Protein AF-A0A3B1AI42-F1 (afdb_monomer_lite)

pLDDT: mean 76.66, std 18.95, range [36.31, 97.69]

Secondary structure (DSSP, 8-state):
-----------S----STT----SSS-SSTT---SS---S----SSPPPHHHHHHHHS--TT--S-------SS-EEEEE-TTS-EEEEEETTT--EEEEEE-TTT--EEEEEEESSTT--EEEEEE-TTS-EEEEEETTEEEEEEE-TTS-EEEEEEPP---

InterPro domains:
  IPR013320 Concanavalin A-like lectin/glucanase domain superfamily [SSF49899] (10-63)

Organism: NCBI:txid652676

Foldseek 3Di:
DDDDDDDDPPLDDPPVPPPDDDDDQQGSPGPRGHPDDDDDDDDDSDDDDPVRVCCSVCPPPPPPDDDDDDPVPFCKDWDADPVGDTQKMARPVQRKMKGWDADPPPRHTAWIQIDSDPPRWTWGFDADPVGHTQWIATVNWIWGWDADPVRHTPDIDIDPDDD

Sequence (163 aa):
MSVLELYLETTGVDTTSANTSLMLGGAFSGYYLMRGSLDEVRLFDRALTAEEVQLVMNPPANNVGGSTGLTPTDGL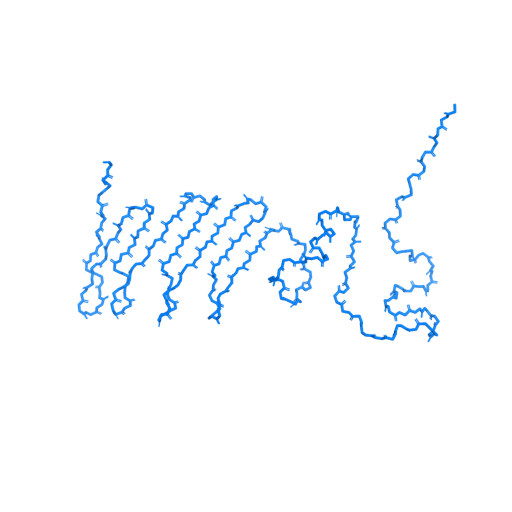AYQYDLNGNRTGFNDLVSGSSSGYGYETNSNRLSSVNATNIQLDANVSYQYNALGQRAAKDVSGSVTSFAYGLGGELLGEYEAGVVQ

Radius of gyration: 27.63 Å; chains: 1; bounding box: 77×38×78 Å

Structure (mmCIF, N/CA/C/O backbone):
data_AF-A0A3B1AI42-F1
#
_entry.id   AF-A0A3B1AI42-F1
#
loop_
_atom_site.group_PDB
_atom_site.id
_atom_site.type_symbol
_atom_site.label_atom_id
_atom_site.label_alt_id
_atom_site.label_comp_id
_atom_site.label_asym_id
_atom_site.label_entity_id
_atom_site.label_seq_id
_atom_site.pdbx_PDB_ins_code
_atom_site.Cartn_x
_atom_site.Cartn_y
_atom_site.Cartn_z
_atom_site.occupancy
_atom_site.B_iso_or_equiv
_atom_site.auth_seq_id
_atom_site.auth_comp_id
_atom_site.auth_asym_id
_atom_site.auth_atom_id
_atom_site.pdbx_PDB_model_num
ATOM 1 N N . MET A 1 1 ? 51.270 16.710 -34.048 1.00 40.09 1 MET A N 1
ATOM 2 C CA . MET A 1 1 ? 50.341 15.682 -34.557 1.00 40.09 1 MET A CA 1
ATOM 3 C C . MET A 1 1 ? 49.101 15.746 -33.692 1.00 40.09 1 MET A C 1
ATOM 5 O O . MET A 1 1 ? 49.198 15.442 -32.513 1.00 40.09 1 MET A O 1
ATOM 9 N N . SER A 1 2 ? 47.997 16.259 -34.228 1.00 39.62 2 SER A N 1
ATOM 10 C CA . SER A 1 2 ? 46.695 16.229 -33.557 1.00 39.62 2 SER A CA 1
ATOM 11 C C . SER A 1 2 ? 46.016 14.928 -33.975 1.00 39.62 2 SER A C 1
ATOM 13 O O . SER A 1 2 ? 45.954 14.627 -35.167 1.00 39.62 2 SER A O 1
ATOM 15 N N . VAL A 1 3 ? 45.613 14.125 -32.992 1.00 36.31 3 VAL A N 1
ATOM 16 C CA . VAL A 1 3 ? 44.803 12.927 -33.210 1.00 36.31 3 VAL A CA 1
ATOM 17 C C . VAL A 1 3 ? 43.361 13.399 -33.354 1.00 36.31 3 VAL A C 1
ATOM 19 O O . VAL A 1 3 ? 42.841 14.079 -32.473 1.00 36.31 3 VAL A O 1
ATOM 22 N N . LEU A 1 4 ? 42.757 13.091 -34.498 1.00 38.09 4 LEU A N 1
ATOM 23 C CA . LEU A 1 4 ? 41.339 13.294 -34.751 1.00 38.09 4 LEU A CA 1
ATOM 24 C C . LEU A 1 4 ? 40.620 12.034 -34.252 1.00 38.09 4 LEU A C 1
ATOM 26 O O . LEU A 1 4 ? 40.658 11.003 -34.922 1.00 38.09 4 LEU A O 1
ATOM 30 N N . GLU A 1 5 ? 40.022 12.080 -33.065 1.00 44.25 5 GLU A N 1
ATOM 31 C CA . GLU A 1 5 ? 39.082 11.037 -32.647 1.00 44.25 5 GLU A CA 1
ATOM 32 C C . GLU A 1 5 ? 37.740 11.303 -33.333 1.00 44.25 5 GLU A C 1
ATOM 34 O O . GLU A 1 5 ? 37.020 12.246 -33.008 1.00 44.25 5 GLU A O 1
ATOM 39 N N . LEU A 1 6 ? 37.437 10.493 -34.346 1.00 38.50 6 LEU A N 1
ATOM 40 C CA . LEU A 1 6 ? 36.146 10.484 -35.018 1.00 38.50 6 LEU A CA 1
ATOM 41 C C . LEU A 1 6 ? 35.150 9.717 -34.137 1.00 38.50 6 LEU A C 1
ATOM 43 O O . LEU A 1 6 ? 35.105 8.489 -34.172 1.00 38.50 6 LEU A O 1
ATOM 47 N N . TYR A 1 7 ? 34.358 10.438 -33.347 1.00 41.97 7 TYR A N 1
ATOM 48 C CA . TYR A 1 7 ? 33.163 9.877 -32.715 1.00 41.97 7 TYR A CA 1
ATOM 49 C C . TYR A 1 7 ? 32.089 9.688 -33.797 1.00 41.97 7 TYR A C 1
ATOM 51 O O . TYR A 1 7 ? 31.562 10.665 -34.327 1.00 41.97 7 TYR A O 1
ATOM 59 N N . LEU A 1 8 ? 31.779 8.442 -34.167 1.00 38.88 8 LEU A N 1
ATOM 60 C CA . LEU A 1 8 ? 30.590 8.148 -34.971 1.00 38.88 8 LEU A CA 1
ATOM 61 C C . LEU A 1 8 ? 29.379 7.997 -34.040 1.00 38.88 8 LEU A C 1
ATOM 63 O O . LEU A 1 8 ? 29.202 6.960 -33.406 1.00 38.88 8 LEU A O 1
ATOM 67 N N . GLU A 1 9 ? 28.532 9.025 -33.981 1.00 46.88 9 GLU A N 1
ATOM 68 C CA . GLU A 1 9 ? 27.213 8.985 -33.332 1.00 46.88 9 GLU A CA 1
ATOM 69 C C . GLU A 1 9 ? 26.153 8.352 -34.251 1.00 46.88 9 GLU A C 1
ATOM 71 O O . GLU A 1 9 ? 25.178 8.992 -34.638 1.00 46.88 9 GLU A O 1
ATOM 76 N N . THR A 1 10 ? 26.312 7.086 -34.640 1.00 45.19 10 THR A N 1
ATOM 77 C CA . THR A 1 10 ? 25.205 6.366 -35.296 1.00 45.19 10 THR A CA 1
ATOM 78 C C . THR A 1 10 ? 24.514 5.455 -34.296 1.00 45.19 10 THR A C 1
ATOM 80 O O . THR A 1 10 ? 24.687 4.238 -34.308 1.00 45.19 10 THR A O 1
ATOM 83 N N . THR A 1 11 ? 23.716 6.046 -33.408 1.00 48.62 11 THR A N 1
ATOM 84 C CA . THR A 1 11 ? 22.705 5.317 -32.636 1.00 48.62 11 THR A CA 1
ATOM 85 C C . THR A 1 11 ? 21.464 5.149 -33.510 1.00 48.62 11 THR A C 1
ATOM 87 O O . THR A 1 11 ? 20.530 5.943 -33.448 1.00 48.62 11 THR A O 1
ATOM 90 N N . GLY A 1 12 ? 21.460 4.157 -34.398 1.00 54.47 12 GLY A N 1
ATOM 91 C CA . GLY A 1 12 ? 20.291 3.890 -35.231 1.00 54.47 12 GLY A CA 1
ATOM 92 C C . GLY A 1 12 ? 20.463 2.672 -36.125 1.00 54.47 12 GLY A C 1
ATOM 93 O O . GLY A 1 12 ? 21.534 2.447 -36.682 1.00 54.47 12 GLY A O 1
ATOM 94 N N . VAL A 1 13 ? 19.392 1.889 -36.269 1.00 59.44 13 VAL A N 1
ATOM 95 C CA . VAL A 1 13 ? 19.263 0.910 -37.355 1.00 59.44 13 VAL A CA 1
ATOM 96 C C . VAL A 1 13 ? 19.411 1.676 -38.669 1.00 59.44 13 VAL A C 1
ATOM 98 O O . VAL A 1 13 ? 18.634 2.597 -38.928 1.00 59.44 13 VAL A O 1
ATOM 101 N N . ASP A 1 14 ? 20.409 1.324 -39.479 1.00 53.59 14 ASP A N 1
ATOM 102 C CA . ASP A 1 14 ? 20.597 1.916 -40.801 1.00 53.59 14 ASP A CA 1
ATOM 103 C C . ASP A 1 14 ? 19.414 1.532 -41.705 1.00 53.59 14 ASP A C 1
ATOM 105 O O . ASP A 1 14 ? 19.329 0.429 -42.241 1.00 53.59 14 ASP A O 1
ATOM 109 N N . THR A 1 15 ? 18.453 2.447 -41.816 1.00 54.31 15 THR A N 1
ATOM 110 C CA . THR A 1 15 ? 17.276 2.331 -42.690 1.00 54.31 15 THR A CA 1
ATOM 111 C C . THR A 1 15 ? 17.506 3.007 -44.044 1.00 54.31 15 THR A C 1
ATOM 113 O O . THR A 1 15 ? 16.581 3.098 -44.850 1.00 54.31 15 THR A O 1
ATOM 116 N N . THR A 1 16 ? 18.723 3.496 -44.320 1.00 52.59 16 THR A N 1
ATOM 117 C CA . THR A 1 16 ? 19.009 4.308 -45.515 1.00 52.59 16 THR A CA 1
ATOM 118 C C . THR A 1 16 ? 19.089 3.487 -46.802 1.00 52.59 16 THR A C 1
ATOM 120 O O . THR A 1 16 ? 18.971 4.039 -47.898 1.00 52.59 16 THR A O 1
ATOM 123 N N . SER A 1 17 ? 19.192 2.160 -46.698 1.00 60.22 17 SER A N 1
ATOM 124 C CA . SER A 1 17 ? 18.925 1.270 -47.825 1.00 60.22 17 SER A CA 1
ATOM 125 C C . SER A 1 17 ? 17.417 1.152 -48.029 1.00 60.22 17 SER A C 1
ATOM 127 O O . SER A 1 17 ? 16.721 0.440 -47.302 1.00 60.22 17 SER A O 1
ATOM 129 N N . ALA A 1 18 ? 16.900 1.840 -49.052 1.00 57.34 18 ALA A N 1
ATOM 130 C CA . ALA A 1 18 ? 15.548 1.595 -49.532 1.00 57.34 18 ALA A CA 1
ATOM 131 C C . ALA A 1 18 ? 15.391 0.079 -49.740 1.00 57.34 18 ALA A C 1
ATOM 133 O O . ALA A 1 18 ? 16.167 -0.519 -50.486 1.00 57.34 18 ALA A O 1
ATOM 134 N N . ASN A 1 19 ? 14.398 -0.518 -49.072 1.00 56.56 19 ASN A N 1
ATOM 135 C CA . ASN A 1 19 ? 14.042 -1.946 -49.068 1.00 56.56 19 ASN A CA 1
ATOM 136 C C . ASN A 1 19 ? 14.599 -2.841 -47.943 1.00 56.56 19 ASN A C 1
ATOM 138 O O . ASN A 1 19 ? 14.346 -4.041 -47.996 1.00 56.56 19 ASN A O 1
ATOM 142 N N . THR A 1 20 ? 15.254 -2.335 -46.894 1.00 61.97 20 THR A N 1
ATOM 143 C CA . THR A 1 20 ? 15.566 -3.173 -45.714 1.00 61.97 20 THR A CA 1
ATOM 144 C C . THR A 1 20 ? 14.729 -2.773 -44.501 1.00 61.97 20 THR A C 1
ATOM 146 O O . THR A 1 20 ? 15.030 -1.803 -43.811 1.00 61.97 20 THR A O 1
ATOM 149 N N . SER A 1 21 ? 13.659 -3.524 -44.222 1.00 68.44 21 SER A N 1
ATOM 150 C CA . SER A 1 21 ? 12.957 -3.445 -42.933 1.00 68.44 21 SER A CA 1
ATOM 151 C C . SER A 1 21 ? 13.845 -3.989 -41.808 1.00 68.44 21 SER A C 1
ATOM 153 O O . SER A 1 21 ? 14.609 -4.929 -42.031 1.00 68.44 21 SER A O 1
ATOM 155 N N . LEU A 1 22 ? 13.712 -3.454 -40.588 1.00 73.62 22 LEU A N 1
ATOM 156 C CA . LEU A 1 22 ? 14.272 -4.093 -39.393 1.00 73.62 22 LEU A CA 1
ATOM 157 C C . LEU A 1 22 ? 13.637 -5.480 -39.240 1.00 73.62 22 LEU A C 1
ATOM 159 O O . LEU A 1 22 ? 12.425 -5.594 -39.062 1.00 73.62 22 LEU A O 1
ATOM 163 N N . MET A 1 23 ? 14.454 -6.527 -39.322 1.00 74.12 23 MET A N 1
ATOM 164 C CA . MET A 1 23 ? 14.012 -7.909 -39.164 1.00 74.12 23 MET A CA 1
ATOM 165 C C . MET A 1 23 ? 14.527 -8.480 -37.848 1.00 74.12 23 MET A C 1
ATOM 167 O O . MET A 1 23 ? 15.717 -8.409 -37.551 1.00 74.12 23 MET A O 1
ATOM 171 N N . LEU A 1 24 ? 13.618 -9.071 -37.073 1.00 77.81 24 LEU A N 1
ATOM 172 C CA . LEU A 1 24 ? 13.921 -9.784 -35.837 1.00 77.81 24 LEU A CA 1
ATOM 173 C C . LEU A 1 24 ? 13.631 -11.268 -36.066 1.00 77.81 24 LEU A C 1
ATOM 175 O O . LEU A 1 24 ? 12.533 -11.629 -36.483 1.00 77.81 24 LEU A O 1
ATOM 179 N N . GLY A 1 25 ? 14.622 -12.129 -35.835 1.00 75.94 25 GLY A N 1
ATOM 180 C CA . GLY A 1 25 ? 14.464 -13.575 -36.025 1.00 75.94 25 GLY A CA 1
ATOM 181 C C . GLY A 1 25 ? 14.459 -14.039 -37.490 1.00 75.94 25 GLY A C 1
ATOM 182 O O . GLY A 1 25 ? 14.032 -15.158 -37.775 1.00 75.94 25 GLY A O 1
ATOM 183 N N . GLY A 1 26 ? 14.948 -13.217 -38.424 1.00 75.38 26 GLY A N 1
ATOM 184 C CA . GLY A 1 26 ? 15.056 -13.562 -39.843 1.00 75.38 26 GLY A CA 1
ATOM 185 C C . GLY A 1 26 ? 15.949 -12.603 -40.636 1.00 75.38 26 GLY A C 1
ATOM 186 O O . GLY A 1 26 ? 16.391 -11.585 -40.109 1.00 75.38 26 GLY A O 1
ATOM 187 N N . ALA A 1 27 ? 16.190 -12.923 -41.909 1.00 69.88 27 ALA A N 1
ATOM 188 C CA . ALA A 1 27 ? 16.887 -12.063 -42.869 1.00 69.88 27 ALA A CA 1
ATOM 189 C C . ALA A 1 27 ? 16.025 -11.808 -44.118 1.00 69.88 27 ALA A C 1
ATOM 191 O O . ALA A 1 27 ? 15.132 -12.593 -44.435 1.00 69.88 27 ALA A O 1
ATOM 192 N N . PHE A 1 28 ? 16.330 -10.728 -44.851 1.00 62.00 28 PHE A N 1
ATOM 193 C CA . PHE A 1 28 ? 15.550 -10.235 -46.001 1.00 62.00 28 PHE A CA 1
ATOM 194 C C . PHE A 1 28 ? 15.360 -11.273 -47.119 1.00 62.00 28 PHE A C 1
ATOM 196 O O . PHE A 1 28 ? 14.337 -11.293 -47.798 1.00 62.00 28 PHE A O 1
ATOM 203 N N . SER A 1 29 ? 16.329 -12.175 -47.277 1.00 66.94 29 SER A N 1
ATOM 204 C CA . SER A 1 29 ? 16.228 -13.353 -48.135 1.00 66.94 29 SER A CA 1
ATOM 205 C C . SER A 1 29 ? 15.915 -14.557 -47.246 1.00 66.94 29 SER A C 1
ATOM 207 O O . SER A 1 29 ? 16.712 -14.877 -46.364 1.00 66.94 29 SER A O 1
ATOM 209 N N . GLY A 1 30 ? 14.751 -15.188 -47.446 1.00 59.75 30 GLY A N 1
ATOM 210 C CA . GLY A 1 30 ? 14.081 -16.144 -46.540 1.00 59.75 30 GLY A CA 1
ATOM 211 C C . GLY A 1 30 ? 14.802 -17.461 -46.204 1.00 59.75 30 GLY A C 1
ATOM 212 O O . GLY A 1 30 ? 14.153 -18.432 -45.830 1.00 59.75 30 GLY A O 1
ATOM 213 N N . TYR A 1 31 ? 16.127 -17.510 -46.324 1.00 66.56 31 TYR A N 1
ATOM 214 C CA . TYR A 1 31 ? 16.979 -18.670 -46.064 1.00 66.56 31 TYR A CA 1
ATOM 215 C C . TYR A 1 31 ? 17.616 -18.684 -44.663 1.00 66.56 31 TYR A C 1
ATOM 217 O O . TYR A 1 31 ? 18.226 -19.683 -44.294 1.00 66.56 31 TYR A O 1
ATOM 225 N N . TYR A 1 32 ? 17.457 -17.623 -43.862 1.00 69.00 32 TYR A N 1
ATOM 226 C CA . TYR A 1 32 ? 18.055 -17.510 -42.521 1.00 69.00 32 TYR A CA 1
ATOM 227 C C . TYR A 1 32 ? 17.021 -17.144 -41.454 1.00 69.00 32 TYR A C 1
ATOM 229 O O . TYR A 1 32 ? 17.113 -16.104 -40.807 1.00 69.00 32 TYR A O 1
ATOM 237 N N . LEU A 1 33 ? 16.001 -17.983 -41.289 1.00 72.12 33 LEU A N 1
ATOM 238 C CA . LEU A 1 33 ? 15.039 -17.837 -40.196 1.00 72.12 33 LEU A CA 1
ATOM 239 C C . LEU A 1 33 ? 15.620 -18.428 -38.907 1.00 72.12 33 LEU A C 1
ATOM 241 O O . LEU A 1 33 ? 16.214 -19.511 -38.923 1.00 72.12 33 LEU A O 1
ATOM 245 N N . MET A 1 34 ? 15.419 -17.742 -37.781 1.00 79.81 34 MET A N 1
ATOM 246 C CA . MET A 1 34 ? 15.679 -18.336 -36.473 1.00 79.81 34 MET A CA 1
ATOM 247 C C . MET A 1 34 ? 14.779 -19.558 -36.283 1.00 79.81 34 MET A C 1
ATOM 249 O O . MET A 1 34 ? 13.577 -19.517 -36.544 1.00 79.81 34 MET A O 1
ATOM 253 N N . ARG A 1 35 ? 15.354 -20.656 -35.786 1.00 81.75 35 ARG A N 1
ATOM 254 C CA . ARG A 1 35 ? 14.571 -21.809 -35.333 1.00 81.75 35 ARG A CA 1
ATOM 255 C C . ARG A 1 35 ? 14.199 -21.585 -33.868 1.00 81.75 35 ARG A C 1
ATOM 257 O O . ARG A 1 35 ? 15.002 -21.874 -32.990 1.00 81.75 35 ARG A O 1
ATOM 264 N N . GLY A 1 36 ? 13.008 -21.045 -33.624 1.00 81.00 36 GLY A N 1
ATOM 265 C CA . GLY A 1 36 ? 12.486 -20.776 -32.281 1.00 81.00 36 GLY A CA 1
ATOM 266 C C . GLY A 1 36 ? 11.560 -19.560 -32.245 1.00 81.00 36 GLY A C 1
ATOM 267 O O . GLY A 1 36 ? 11.411 -18.864 -33.247 1.00 81.00 36 GLY A O 1
ATOM 268 N N . SER A 1 37 ? 10.935 -19.315 -31.093 1.00 82.44 37 SER A N 1
ATOM 269 C CA . SER A 1 37 ? 10.175 -18.092 -30.821 1.00 82.44 37 SER A CA 1
ATOM 270 C C . SER A 1 37 ? 11.077 -17.042 -30.180 1.00 82.44 37 SER A C 1
ATOM 272 O O . SER A 1 37 ? 11.897 -17.363 -29.322 1.00 82.44 37 SER A O 1
ATOM 274 N N . LEU A 1 38 ? 10.909 -15.788 -30.591 1.00 79.25 38 LEU A N 1
ATOM 275 C CA . LEU A 1 38 ? 11.419 -14.646 -29.844 1.00 79.25 38 LEU A CA 1
ATOM 276 C C . LEU A 1 38 ? 10.392 -14.262 -28.784 1.00 79.25 38 LEU A C 1
ATOM 278 O O . LEU A 1 38 ? 9.199 -14.215 -29.079 1.00 79.25 38 LEU A O 1
ATOM 282 N N . ASP A 1 39 ? 10.874 -13.965 -27.586 1.00 79.44 39 ASP A N 1
ATOM 283 C CA . ASP A 1 39 ? 10.092 -13.370 -26.509 1.00 79.44 39 ASP A CA 1
ATOM 284 C C . ASP A 1 39 ? 10.920 -12.255 -25.848 1.00 79.44 39 ASP A C 1
ATOM 286 O O . ASP A 1 39 ? 12.142 -12.214 -26.003 1.00 79.44 39 ASP A O 1
ATOM 290 N N . GLU A 1 40 ? 10.244 -11.326 -25.173 1.00 78.31 40 GLU A N 1
ATOM 291 C CA . GLU A 1 40 ? 10.825 -10.233 -24.377 1.00 78.31 40 GLU A CA 1
ATOM 292 C C . GLU A 1 40 ? 11.802 -9.284 -25.114 1.00 78.31 40 GLU A C 1
ATOM 294 O O . GLU A 1 40 ? 12.690 -8.680 -24.503 1.00 78.31 40 GLU A O 1
ATOM 299 N N . VAL A 1 41 ? 11.632 -9.083 -26.427 1.00 78.75 41 VAL A N 1
ATOM 300 C CA . VAL A 1 41 ? 12.503 -8.188 -27.217 1.00 78.75 41 VAL A CA 1
ATOM 301 C C . VAL A 1 41 ? 12.315 -6.715 -26.825 1.00 78.75 41 VAL A C 1
ATOM 303 O O . VAL A 1 41 ? 11.199 -6.195 -26.842 1.00 78.75 41 VAL A O 1
ATOM 306 N N . ARG A 1 42 ? 13.426 -6.015 -26.543 1.00 78.88 42 ARG A N 1
ATOM 307 C CA . ARG A 1 42 ? 13.461 -4.570 -26.242 1.00 78.88 42 ARG A CA 1
ATOM 308 C C . ARG A 1 42 ? 14.418 -3.829 -27.175 1.00 78.88 42 ARG A C 1
ATOM 310 O O . ARG A 1 42 ? 15.486 -4.341 -27.501 1.00 78.88 42 ARG A O 1
ATOM 317 N N . LEU A 1 43 ? 14.038 -2.614 -27.567 1.00 79.25 43 LEU A N 1
ATOM 318 C CA . LEU A 1 43 ? 14.853 -1.689 -28.355 1.00 79.25 43 LEU A CA 1
ATOM 319 C C . LEU A 1 43 ? 14.983 -0.369 -27.589 1.00 79.25 43 LEU A C 1
ATOM 321 O O . LEU A 1 43 ? 13.995 0.112 -27.036 1.00 79.25 43 LEU A O 1
ATOM 325 N N . PHE A 1 44 ? 16.187 0.200 -27.565 1.00 78.50 44 PHE A N 1
ATOM 326 C CA . PHE A 1 44 ? 16.496 1.435 -26.846 1.00 78.50 44 PHE A CA 1
ATOM 327 C C . PHE A 1 44 ? 16.962 2.503 -27.836 1.00 78.50 44 PHE A C 1
ATOM 329 O O . PHE A 1 44 ? 17.733 2.216 -28.751 1.00 78.50 44 PHE A O 1
ATOM 336 N N . ASP A 1 45 ? 16.488 3.730 -27.650 1.00 80.81 45 ASP A N 1
ATOM 337 C CA . ASP A 1 45 ? 16.844 4.920 -28.433 1.00 80.81 45 ASP A CA 1
ATOM 338 C C . ASP A 1 45 ? 18.138 5.594 -27.945 1.00 80.81 45 ASP A C 1
ATOM 340 O O . ASP A 1 45 ? 18.591 6.581 -28.519 1.00 80.81 45 ASP A O 1
ATOM 344 N N . ARG A 1 46 ? 18.755 5.038 -26.898 1.00 83.69 46 ARG A N 1
ATOM 345 C CA . ARG A 1 46 ? 19.999 5.508 -26.291 1.00 83.69 46 ARG A CA 1
ATOM 346 C C . ARG A 1 46 ? 20.875 4.350 -25.830 1.00 83.69 46 ARG A C 1
ATOM 348 O O . ARG A 1 46 ? 20.406 3.226 -25.648 1.00 83.69 46 ARG A O 1
ATOM 355 N N . ALA A 1 47 ? 22.141 4.655 -25.564 1.00 83.19 47 ALA A N 1
ATOM 356 C CA . ALA A 1 47 ? 23.007 3.751 -24.822 1.00 83.19 47 ALA A CA 1
ATOM 357 C C . ALA A 1 47 ? 22.486 3.568 -23.384 1.00 83.19 47 ALA A C 1
ATOM 359 O O . ALA A 1 47 ? 22.020 4.521 -22.748 1.00 83.19 47 ALA A O 1
ATOM 360 N N . LEU A 1 48 ? 22.567 2.336 -22.885 1.00 80.12 48 LEU A N 1
ATOM 361 C CA . LEU A 1 48 ? 22.261 1.998 -21.496 1.00 80.12 48 LEU A CA 1
ATOM 362 C C . LEU A 1 48 ? 23.515 2.118 -20.627 1.00 80.12 48 LEU A C 1
ATOM 364 O O . LEU A 1 48 ? 24.618 1.817 -21.091 1.00 80.12 48 LEU A O 1
ATOM 368 N N . THR A 1 49 ? 23.350 2.509 -19.363 1.00 86.81 49 THR A N 1
ATOM 369 C CA . THR A 1 49 ? 24.428 2.404 -18.368 1.00 86.81 49 THR A CA 1
ATOM 370 C C . THR A 1 49 ? 24.622 0.954 -17.920 1.00 86.81 49 THR A C 1
ATOM 372 O O . THR A 1 49 ? 23.781 0.086 -18.168 1.00 86.81 49 THR A O 1
ATOM 375 N N . ALA A 1 50 ? 25.734 0.670 -17.235 1.00 79.38 50 ALA A N 1
ATOM 376 C CA . ALA A 1 50 ? 26.002 -0.666 -16.706 1.00 79.38 50 ALA A CA 1
ATOM 377 C C . ALA A 1 50 ? 24.905 -1.121 -15.726 1.00 79.38 50 ALA A C 1
ATOM 379 O O . ALA A 1 50 ? 24.473 -2.272 -15.770 1.00 79.38 50 ALA A O 1
ATOM 380 N N . GLU A 1 51 ? 24.414 -0.210 -14.889 1.00 80.19 51 GLU A N 1
ATOM 381 C CA . GLU A 1 51 ? 23.343 -0.453 -13.922 1.00 80.19 51 GLU A CA 1
ATOM 382 C C . GLU A 1 51 ? 22.017 -0.771 -14.623 1.00 80.19 51 GLU A C 1
ATOM 384 O O . GLU A 1 51 ? 21.324 -1.717 -14.252 1.00 80.19 51 GLU A O 1
ATOM 389 N N . GLU A 1 52 ? 21.678 -0.032 -15.679 1.00 79.12 52 GLU A N 1
ATOM 390 C CA . GLU A 1 52 ? 20.453 -0.258 -16.450 1.00 79.12 52 GLU A CA 1
ATOM 391 C C . GLU A 1 52 ? 20.480 -1.593 -17.195 1.00 79.12 52 GLU A C 1
ATOM 393 O O . GLU A 1 52 ? 19.470 -2.294 -17.243 1.00 79.12 52 GLU A O 1
ATOM 398 N N . VAL A 1 53 ? 21.642 -1.995 -17.721 1.00 82.50 53 VAL A N 1
ATOM 399 C CA . VAL A 1 53 ? 21.820 -3.328 -18.314 1.00 82.50 53 VAL A CA 1
ATOM 400 C C . VAL A 1 53 ? 21.583 -4.422 -17.272 1.00 82.50 53 VAL A C 1
ATOM 402 O O . VAL A 1 53 ? 20.886 -5.394 -17.566 1.00 82.50 53 VAL A O 1
ATOM 405 N N . GLN A 1 54 ? 22.111 -4.265 -16.052 1.00 79.31 54 GLN A N 1
ATOM 406 C CA . GLN A 1 54 ? 21.874 -5.227 -14.970 1.00 79.31 54 GLN A CA 1
ATOM 407 C C . GLN A 1 54 ? 20.384 -5.329 -14.619 1.00 79.31 54 GLN A C 1
ATOM 409 O O . GLN A 1 54 ? 19.880 -6.437 -14.456 1.00 79.31 54 GLN A O 1
ATOM 414 N N . LEU A 1 55 ? 19.656 -4.209 -14.582 1.00 76.06 55 LEU A N 1
ATOM 415 C CA . LEU A 1 55 ? 18.210 -4.204 -14.329 1.00 76.06 55 LEU A CA 1
ATOM 416 C C . LEU A 1 55 ? 17.396 -4.875 -15.445 1.00 76.06 55 LEU A C 1
ATOM 418 O O . LEU A 1 55 ? 16.372 -5.495 -15.164 1.00 76.06 55 LEU A O 1
ATOM 422 N N . VAL A 1 56 ? 17.823 -4.757 -16.705 1.00 78.06 56 VAL A N 1
ATOM 423 C CA . VAL A 1 56 ? 17.143 -5.407 -17.838 1.00 78.06 56 VAL A CA 1
ATOM 424 C C . VAL A 1 56 ? 17.407 -6.915 -17.862 1.00 78.06 56 VAL A C 1
ATOM 426 O O . VAL A 1 56 ? 16.487 -7.675 -18.151 1.00 78.06 56 VAL A O 1
ATOM 429 N N . MET A 1 57 ? 18.638 -7.350 -17.571 1.00 79.06 57 MET A N 1
ATOM 430 C CA . MET A 1 57 ? 19.036 -8.768 -17.608 1.00 79.06 57 MET A CA 1
ATOM 431 C C . MET A 1 57 ? 18.583 -9.547 -16.372 1.00 79.06 57 MET A C 1
ATOM 433 O O . MET A 1 57 ? 18.203 -10.712 -16.467 1.00 79.06 57 MET A O 1
ATOM 437 N N . ASN A 1 58 ? 18.595 -8.890 -15.215 1.00 75.25 58 ASN A N 1
ATOM 438 C CA . ASN A 1 58 ? 18.188 -9.447 -13.936 1.00 75.25 58 ASN A CA 1
ATOM 439 C C . ASN A 1 58 ? 17.107 -8.545 -13.338 1.00 75.25 58 ASN A C 1
ATOM 441 O O . ASN A 1 58 ? 17.351 -7.866 -12.333 1.00 75.25 58 ASN A O 1
ATOM 445 N N . PRO A 1 59 ? 15.909 -8.505 -13.949 1.00 62.75 59 PRO A N 1
ATOM 446 C CA . PRO A 1 59 ? 14.823 -7.733 -13.386 1.00 62.75 59 PRO A CA 1
ATOM 447 C C . PRO A 1 59 ? 14.532 -8.250 -11.971 1.00 62.75 59 PRO A C 1
ATOM 449 O O . PRO A 1 59 ? 14.594 -9.462 -11.732 1.00 62.75 59 PRO A O 1
ATOM 452 N N . PRO A 1 60 ? 14.202 -7.367 -11.014 1.00 51.28 60 PRO A N 1
ATOM 453 C CA . PRO A 1 60 ? 13.726 -7.817 -9.713 1.00 51.28 60 PRO A CA 1
ATOM 454 C C . PRO A 1 60 ? 12.550 -8.783 -9.925 1.00 51.28 60 PRO A C 1
ATOM 456 O O . PRO A 1 60 ? 11.724 -8.558 -10.814 1.00 51.28 60 PRO A O 1
ATOM 459 N N . ALA A 1 61 ? 12.485 -9.848 -9.119 1.00 51.78 61 ALA A N 1
ATOM 460 C CA . ALA A 1 61 ? 11.621 -11.032 -9.280 1.00 51.78 61 ALA A CA 1
ATOM 461 C C . ALA A 1 61 ? 10.096 -10.765 -9.327 1.00 51.78 61 ALA A C 1
ATOM 463 O O . ALA A 1 61 ? 9.293 -11.693 -9.364 1.00 51.78 61 ALA A O 1
ATOM 464 N N . ASN A 1 62 ? 9.693 -9.498 -9.338 1.00 48.22 62 ASN A N 1
ATOM 465 C CA . ASN A 1 62 ? 8.335 -9.017 -9.154 1.00 48.22 62 ASN A CA 1
ATOM 466 C C . ASN A 1 62 ? 7.762 -8.424 -10.456 1.00 48.22 62 ASN A C 1
ATOM 468 O O . ASN A 1 62 ? 6.608 -8.002 -10.480 1.00 48.22 62 ASN A O 1
ATOM 472 N N . ASN A 1 63 ? 8.547 -8.385 -11.540 1.00 50.31 63 ASN A N 1
ATOM 473 C CA . ASN A 1 63 ? 8.076 -7.982 -12.863 1.00 50.31 63 ASN A CA 1
ATOM 474 C C . ASN A 1 63 ? 7.386 -9.171 -13.547 1.00 50.31 63 ASN A C 1
ATOM 476 O O . ASN A 1 63 ? 7.972 -9.851 -14.386 1.00 50.31 63 ASN A O 1
ATOM 480 N N . VAL A 1 64 ? 6.140 -9.452 -13.159 1.00 42.81 64 VAL A N 1
ATOM 481 C CA . VAL A 1 64 ? 5.295 -10.420 -13.869 1.00 42.81 64 VAL A CA 1
ATOM 482 C C . VAL A 1 64 ? 4.933 -9.843 -15.239 1.00 42.81 64 VAL A C 1
ATOM 484 O O . VAL A 1 64 ? 4.296 -8.799 -15.330 1.00 42.81 64 VAL A O 1
ATOM 487 N N . GLY A 1 65 ? 5.393 -10.549 -16.273 1.00 41.34 65 GLY A N 1
ATOM 488 C CA . GLY A 1 65 ? 5.072 -10.465 -17.699 1.00 41.34 65 GLY A CA 1
ATOM 489 C C . GLY A 1 65 ? 4.106 -9.378 -18.178 1.00 41.34 65 GLY A C 1
ATOM 490 O O . GLY A 1 65 ? 2.910 -9.417 -17.905 1.00 41.34 65 GLY A O 1
ATOM 491 N N . GLY A 1 66 ? 4.624 -8.511 -19.052 1.00 41.19 66 GLY A N 1
ATOM 492 C CA . GLY A 1 66 ? 3.815 -7.847 -20.072 1.00 41.19 66 GLY A CA 1
ATOM 493 C C . GLY A 1 66 ? 3.141 -6.540 -19.659 1.00 41.19 66 GLY A C 1
ATOM 494 O O . GLY A 1 66 ? 1.924 -6.424 -19.746 1.00 41.19 66 GLY A O 1
ATOM 495 N N . SER A 1 67 ? 3.919 -5.503 -19.342 1.00 43.66 67 SER A N 1
ATOM 496 C CA . SER A 1 67 ? 3.472 -4.126 -19.590 1.00 43.66 67 SER A CA 1
ATOM 497 C C . SER A 1 67 ? 4.317 -3.519 -20.706 1.00 43.66 67 SER A C 1
ATOM 499 O O . SER A 1 67 ? 5.454 -3.090 -20.505 1.00 43.66 67 SER A O 1
ATOM 501 N N . THR A 1 68 ? 3.758 -3.526 -21.912 1.00 43.53 68 THR A N 1
ATOM 502 C CA . THR A 1 68 ? 4.258 -2.782 -23.065 1.00 43.53 68 THR A CA 1
ATOM 503 C C . THR A 1 68 ? 4.267 -1.291 -22.740 1.00 43.53 68 THR A C 1
ATOM 505 O O . THR A 1 68 ? 3.206 -0.699 -22.563 1.00 43.53 68 THR A O 1
ATOM 508 N N . GLY A 1 69 ? 5.455 -0.691 -22.691 1.00 44.75 69 GLY A N 1
ATOM 509 C CA . GLY A 1 69 ? 5.621 0.758 -22.633 1.00 44.75 69 GLY A CA 1
ATOM 510 C C . GLY A 1 69 ? 5.424 1.355 -21.246 1.00 44.75 69 GLY A C 1
ATOM 511 O O . GLY A 1 69 ? 4.375 1.909 -20.953 1.00 44.75 69 GLY A O 1
ATOM 512 N N . LEU A 1 70 ? 6.482 1.331 -20.442 1.00 41.78 70 LEU A N 1
ATOM 513 C CA . LEU A 1 70 ? 6.738 2.375 -19.461 1.00 41.78 70 LEU A CA 1
ATOM 514 C C . LEU A 1 70 ? 8.239 2.658 -19.503 1.00 41.78 70 LEU A C 1
ATOM 516 O O . LEU A 1 70 ? 9.058 1.802 -19.173 1.00 41.78 70 LEU A O 1
ATOM 520 N N . THR A 1 71 ? 8.610 3.875 -19.889 1.00 38.44 71 THR A N 1
ATOM 521 C CA . THR A 1 71 ? 9.729 4.516 -19.205 1.00 38.44 71 THR A CA 1
ATOM 522 C C . THR A 1 71 ? 9.417 4.420 -17.706 1.00 38.44 71 THR A C 1
ATOM 524 O O . THR A 1 71 ? 8.292 4.757 -17.327 1.00 38.44 71 THR A O 1
ATOM 527 N N . PRO A 1 72 ? 10.326 3.975 -16.820 1.00 46.09 72 PRO A N 1
ATOM 528 C CA . PRO A 1 72 ? 10.148 4.189 -15.391 1.00 46.09 72 PRO A CA 1
ATOM 529 C C . PRO A 1 72 ? 10.345 5.689 -15.119 1.00 46.09 72 PRO A C 1
ATOM 531 O O . PRO A 1 72 ? 11.316 6.105 -14.509 1.00 46.09 72 PRO A O 1
ATOM 534 N N . THR A 1 73 ? 9.458 6.536 -15.639 1.00 47.91 73 THR A N 1
ATOM 535 C CA . THR A 1 73 ? 9.478 7.982 -15.397 1.00 47.91 73 THR A CA 1
ATOM 536 C C . THR A 1 73 ? 8.966 8.328 -14.009 1.00 47.91 73 THR A C 1
ATOM 538 O O . THR A 1 73 ? 9.131 9.465 -13.596 1.00 47.91 73 THR A O 1
ATOM 541 N N . ASP A 1 74 ? 8.396 7.363 -13.284 1.00 54.31 74 ASP A N 1
ATOM 542 C CA . ASP A 1 74 ? 7.909 7.589 -11.923 1.00 54.31 74 ASP A CA 1
ATOM 543 C C . ASP A 1 74 ? 8.673 6.761 -10.874 1.00 54.31 74 ASP A C 1
ATOM 545 O O . ASP A 1 74 ? 8.509 6.979 -9.690 1.00 54.31 74 ASP A O 1
ATOM 549 N N . GLY A 1 75 ? 9.528 5.802 -11.273 1.00 70.25 75 GLY A N 1
ATOM 550 C CA . GLY A 1 75 ? 10.291 4.949 -10.340 1.00 70.25 75 GLY A CA 1
ATOM 551 C C . GLY A 1 75 ? 9.441 4.186 -9.316 1.00 70.25 75 GLY A C 1
ATOM 552 O O . GLY A 1 75 ? 9.947 3.760 -8.288 1.00 70.25 75 GLY A O 1
ATOM 553 N N . LEU A 1 76 ? 8.155 3.990 -9.583 1.00 80.06 76 LEU A N 1
ATOM 554 C CA . LEU A 1 76 ? 7.204 3.413 -8.642 1.00 80.06 76 LEU A CA 1
ATOM 555 C C . LEU A 1 76 ? 7.149 1.879 -8.723 1.00 80.06 76 LEU A C 1
ATOM 557 O O . LEU A 1 76 ? 6.943 1.314 -9.795 1.00 80.06 76 LEU A O 1
ATOM 561 N N . ALA A 1 77 ? 7.264 1.197 -7.583 1.00 82.31 77 ALA A N 1
ATOM 562 C CA . ALA A 1 77 ? 7.164 -0.257 -7.448 1.00 82.31 77 ALA A CA 1
ATOM 563 C C . ALA A 1 77 ? 6.093 -0.638 -6.417 1.00 82.31 77 ALA A C 1
ATOM 565 O O . ALA A 1 77 ? 6.131 -0.160 -5.288 1.00 82.31 77 ALA A O 1
ATOM 566 N N . TYR A 1 78 ? 5.164 -1.530 -6.770 1.00 87.19 78 TYR A N 1
ATOM 567 C CA . TYR A 1 78 ? 4.066 -1.976 -5.898 1.00 87.19 78 TYR A CA 1
ATOM 568 C C . TYR A 1 78 ? 4.190 -3.459 -5.536 1.00 87.19 78 TYR A C 1
ATOM 570 O O . TYR A 1 78 ? 4.683 -4.259 -6.327 1.00 87.19 78 TYR A O 1
ATOM 578 N N . GLN A 1 79 ? 3.710 -3.829 -4.349 1.00 87.12 79 GLN A N 1
ATOM 579 C CA . GLN A 1 79 ? 3.692 -5.204 -3.839 1.00 87.12 79 GLN A CA 1
ATOM 580 C C . GLN A 1 79 ? 2.279 -5.580 -3.400 1.00 87.12 79 GLN A C 1
ATOM 582 O O . GLN A 1 79 ? 1.543 -4.720 -2.908 1.00 87.12 79 GLN A O 1
ATOM 587 N N . TYR A 1 80 ? 1.914 -6.851 -3.574 1.00 91.44 80 TYR A N 1
ATOM 588 C CA . TYR A 1 80 ? 0.584 -7.369 -3.258 1.00 91.44 80 TYR A CA 1
ATOM 589 C C . TYR A 1 80 ? 0.660 -8.729 -2.554 1.00 91.44 80 TYR A C 1
ATOM 591 O O . TYR A 1 80 ? 1.620 -9.475 -2.750 1.00 91.44 80 TYR A O 1
ATOM 599 N N . ASP A 1 81 ? -0.346 -9.048 -1.740 1.00 88.12 81 ASP A N 1
ATOM 600 C CA . ASP A 1 81 ? -0.552 -10.387 -1.176 1.00 88.12 81 ASP A CA 1
ATOM 601 C C . ASP A 1 81 ? -1.405 -11.289 -2.095 1.00 88.12 81 ASP A C 1
ATOM 603 O O . ASP A 1 81 ? -1.841 -10.890 -3.176 1.00 88.12 81 ASP A O 1
ATOM 607 N N . LEU A 1 82 ? -1.653 -12.530 -1.658 1.00 83.00 82 LEU A N 1
ATOM 608 C CA . LEU A 1 82 ? -2.427 -13.529 -2.409 1.00 83.00 82 LEU A CA 1
ATOM 609 C C . LEU A 1 82 ? -3.923 -13.178 -2.528 1.00 83.00 82 LEU A C 1
ATOM 611 O O . LEU A 1 82 ? -4.614 -13.693 -3.404 1.00 83.00 82 LEU A O 1
ATOM 615 N N . ASN A 1 83 ? -4.422 -12.303 -1.654 1.00 86.06 83 ASN A N 1
ATOM 616 C CA . ASN A 1 83 ? -5.785 -11.781 -1.686 1.00 86.06 83 ASN A CA 1
ATOM 617 C C . ASN A 1 83 ? -5.906 -10.550 -2.603 1.00 86.06 83 ASN A C 1
ATOM 619 O O . ASN A 1 83 ? -7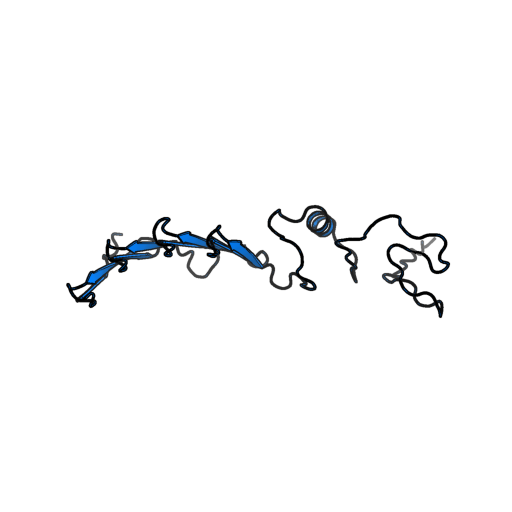.010 -10.041 -2.798 1.00 86.06 83 ASN A O 1
ATOM 623 N N . GLY A 1 84 ? -4.793 -10.097 -3.190 1.00 87.31 84 GLY A N 1
ATOM 624 C CA . GLY A 1 84 ? -4.732 -8.948 -4.085 1.00 87.31 84 GLY A CA 1
ATOM 625 C C . GLY A 1 84 ? -4.680 -7.605 -3.360 1.00 87.31 84 GLY A C 1
ATOM 626 O O . GLY A 1 84 ? -4.824 -6.567 -4.008 1.00 87.31 84 GLY A O 1
ATOM 627 N N . ASN A 1 85 ? -4.469 -7.579 -2.042 1.00 89.94 85 ASN A N 1
ATOM 628 C CA . ASN A 1 85 ? -4.281 -6.314 -1.341 1.00 89.94 85 ASN A CA 1
ATOM 629 C C . ASN A 1 85 ? -2.862 -5.810 -1.539 1.00 89.94 85 ASN A C 1
ATOM 631 O O . ASN A 1 85 ? -1.914 -6.591 -1.582 1.00 89.94 85 ASN A O 1
ATOM 635 N N . ARG A 1 86 ? -2.704 -4.490 -1.615 1.00 93.62 86 ARG A N 1
ATOM 636 C CA . ARG A 1 86 ? -1.389 -3.861 -1.721 1.00 93.62 86 ARG A CA 1
ATOM 637 C C . ARG A 1 86 ? -0.665 -3.960 -0.386 1.00 93.62 86 ARG A C 1
ATOM 639 O O . ARG A 1 86 ? -1.060 -3.284 0.546 1.00 93.62 86 ARG A O 1
ATOM 646 N N . THR A 1 87 ? 0.424 -4.711 -0.308 1.00 95.38 87 THR A N 1
ATOM 647 C CA . THR A 1 87 ? 1.264 -4.837 0.896 1.00 95.38 87 THR A CA 1
ATOM 648 C C . THR A 1 87 ? 2.403 -3.832 0.939 1.00 95.38 87 THR A C 1
ATOM 650 O O . THR A 1 87 ? 2.993 -3.609 1.995 1.00 95.38 87 THR A O 1
ATOM 653 N N . GLY A 1 88 ? 2.692 -3.163 -0.178 1.00 92.62 88 GLY A N 1
ATOM 654 C CA . GLY A 1 88 ? 3.656 -2.080 -0.164 1.00 92.62 88 GLY A CA 1
ATOM 655 C C . GLY A 1 88 ? 3.795 -1.311 -1.464 1.00 92.62 88 GLY A C 1
ATOM 656 O O . GLY A 1 88 ? 3.221 -1.652 -2.502 1.00 92.62 88 GLY A O 1
ATOM 657 N N . PHE A 1 89 ? 4.571 -0.244 -1.366 1.00 88.44 89 PHE A N 1
ATOM 658 C CA . PHE A 1 89 ? 4.935 0.654 -2.440 1.00 88.44 89 PHE A CA 1
ATOM 659 C C . PHE A 1 89 ? 6.313 1.267 -2.166 1.00 88.44 89 PHE A C 1
ATOM 661 O O . PHE A 1 89 ? 6.588 1.637 -1.028 1.00 88.44 89 PHE A O 1
ATOM 668 N N . ASN A 1 90 ? 7.140 1.408 -3.199 1.00 85.44 90 ASN A N 1
ATOM 669 C CA . ASN A 1 90 ? 8.400 2.145 -3.167 1.00 85.44 90 ASN A CA 1
ATOM 670 C C . ASN A 1 90 ? 8.440 3.123 -4.342 1.00 85.44 90 ASN A C 1
ATOM 672 O O . ASN A 1 90 ? 8.258 2.706 -5.482 1.00 85.44 90 ASN A O 1
ATOM 676 N N . ASP A 1 91 ? 8.727 4.385 -4.069 1.00 84.75 91 ASP A N 1
ATOM 677 C CA . ASP A 1 91 ? 9.185 5.357 -5.049 1.00 84.75 91 ASP A CA 1
ATOM 678 C C . ASP A 1 91 ? 10.718 5.339 -5.050 1.00 84.75 91 ASP A C 1
ATOM 680 O O . ASP A 1 91 ? 11.380 5.784 -4.113 1.00 84.75 91 ASP A O 1
ATOM 684 N N . LEU A 1 92 ? 11.288 4.763 -6.101 1.00 80.25 92 LEU A N 1
ATOM 685 C CA . LEU A 1 92 ? 12.725 4.612 -6.302 1.00 80.25 92 LEU A CA 1
ATOM 686 C C . LEU A 1 92 ? 13.406 5.935 -6.688 1.00 80.25 92 LEU A C 1
ATOM 688 O O . LEU A 1 92 ? 14.634 5.991 -6.682 1.00 80.25 92 LEU A O 1
ATOM 692 N N . VAL A 1 93 ? 12.639 6.981 -7.021 1.00 79.62 93 VAL A N 1
ATOM 693 C CA . VAL A 1 93 ? 13.158 8.325 -7.306 1.00 79.62 93 VAL A CA 1
ATOM 694 C C . VAL A 1 93 ? 13.298 9.117 -6.013 1.00 79.62 93 VAL A C 1
ATOM 696 O O . VAL A 1 93 ? 14.374 9.635 -5.721 1.00 79.62 93 VAL A O 1
ATOM 699 N N . SER A 1 94 ? 12.223 9.213 -5.228 1.00 80.31 94 SER A N 1
ATOM 700 C CA . SER A 1 94 ? 12.218 9.993 -3.981 1.00 80.31 94 SER A CA 1
ATOM 701 C C . SER A 1 94 ? 12.741 9.216 -2.768 1.00 80.31 94 SER A C 1
ATOM 703 O O . SER A 1 94 ? 13.068 9.819 -1.746 1.00 80.31 94 SER A O 1
ATOM 705 N N . GLY A 1 95 ? 12.824 7.883 -2.857 1.00 81.25 95 GLY A N 1
ATOM 706 C CA . GLY A 1 95 ? 13.117 7.006 -1.722 1.00 81.25 95 GLY A CA 1
ATOM 707 C C . GLY A 1 95 ? 11.952 6.886 -0.731 1.00 81.25 95 GLY A C 1
ATOM 708 O O . GLY A 1 95 ? 12.132 6.337 0.360 1.00 81.25 95 GLY A O 1
ATOM 709 N N . SER A 1 96 ? 10.776 7.416 -1.080 1.00 88.62 96 SER A N 1
ATOM 710 C CA . SER A 1 96 ? 9.546 7.270 -0.310 1.00 88.62 96 SER A CA 1
ATOM 711 C C . SER A 1 96 ? 9.011 5.847 -0.394 1.00 88.62 96 SER A C 1
ATOM 713 O O . SER A 1 96 ? 9.010 5.225 -1.453 1.00 88.62 96 SER A O 1
ATOM 715 N N . SER A 1 97 ? 8.496 5.316 0.708 1.00 91.12 97 SER A N 1
ATOM 716 C CA . SER A 1 97 ? 7.872 3.996 0.709 1.00 91.12 97 SER A CA 1
ATOM 717 C C . SER A 1 97 ? 6.686 3.914 1.659 1.00 91.12 97 SER A C 1
ATOM 719 O O . SER A 1 97 ? 6.503 4.726 2.570 1.00 91.12 97 SER A O 1
ATOM 721 N N . SER A 1 98 ? 5.826 2.932 1.408 1.00 93.12 98 SER A N 1
ATOM 722 C CA . SER A 1 98 ? 4.757 2.536 2.316 1.00 93.12 98 SER A CA 1
ATOM 723 C C . SER A 1 98 ? 4.657 1.021 2.391 1.00 93.12 98 SER A C 1
ATOM 725 O O . SER A 1 98 ? 4.712 0.349 1.366 1.00 93.12 98 SER A O 1
ATOM 727 N N . GLY A 1 99 ? 4.468 0.485 3.591 1.00 94.19 99 GLY A N 1
ATOM 728 C CA . GLY A 1 99 ? 4.099 -0.904 3.846 1.00 94.19 99 GLY A CA 1
ATOM 729 C C . GLY A 1 99 ? 2.709 -0.979 4.467 1.00 94.19 99 GLY A C 1
ATOM 730 O O . GLY A 1 99 ? 2.367 -0.147 5.306 1.00 94.19 99 GLY A O 1
ATOM 731 N N . TYR A 1 100 ? 1.925 -1.980 4.082 1.00 96.38 100 TYR A N 1
ATOM 732 C CA . TYR A 1 100 ? 0.556 -2.184 4.551 1.00 96.38 100 TYR A CA 1
ATOM 733 C C . TYR A 1 100 ? 0.392 -3.601 5.106 1.00 96.38 100 TYR A C 1
ATOM 735 O O . TYR A 1 100 ? 0.752 -4.578 4.447 1.00 96.38 100 TYR A O 1
ATOM 743 N N . GLY A 1 101 ? -0.161 -3.710 6.313 1.00 96.31 101 GLY A N 1
ATOM 744 C CA . GLY A 1 101 ? -0.508 -4.982 6.946 1.00 96.31 101 GLY A CA 1
ATOM 745 C C . GLY A 1 101 ? -2.015 -5.207 6.967 1.00 96.31 101 GLY A C 1
ATOM 746 O O . GLY A 1 101 ? -2.785 -4.254 7.087 1.00 96.31 101 GLY A O 1
ATOM 747 N N . TYR A 1 102 ? -2.436 -6.468 6.879 1.00 96.62 102 TYR A N 1
ATOM 748 C CA . TYR A 1 102 ? -3.845 -6.857 6.872 1.00 96.62 102 TYR A CA 1
ATOM 749 C C . TYR A 1 102 ? -4.122 -7.964 7.896 1.00 96.62 102 TYR A C 1
ATOM 751 O O . TYR A 1 102 ? -3.292 -8.845 8.115 1.00 96.62 102 TYR A O 1
ATOM 759 N N . GLU A 1 103 ? -5.303 -7.930 8.514 1.00 94.50 103 GLU A N 1
ATOM 760 C CA . GLU A 1 103 ? -5.818 -9.004 9.369 1.00 94.50 103 GLU A CA 1
ATOM 761 C C . GLU A 1 103 ? -6.080 -10.272 8.544 1.00 94.50 103 GLU A C 1
ATOM 763 O O . GLU A 1 103 ? -6.843 -10.243 7.574 1.00 94.50 103 GLU A O 1
ATOM 768 N N . THR A 1 104 ? -5.515 -11.406 8.962 1.00 88.62 104 THR A N 1
ATOM 769 C CA . THR A 1 104 ? -5.583 -12.679 8.216 1.00 88.62 104 THR A CA 1
ATOM 770 C C . THR A 1 104 ? -7.003 -13.225 8.060 1.00 88.62 104 THR A C 1
ATOM 772 O O . THR A 1 104 ? -7.301 -13.919 7.093 1.00 88.62 104 THR A O 1
ATOM 775 N N . ASN A 1 105 ? -7.890 -12.922 9.008 1.00 88.44 105 ASN A N 1
ATOM 776 C CA . ASN A 1 105 ? -9.250 -13.457 9.059 1.00 88.44 105 ASN A CA 1
ATOM 777 C C . ASN A 1 105 ? -10.278 -12.633 8.269 1.00 88.44 105 ASN A C 1
ATOM 779 O O . ASN A 1 105 ? -11.311 -13.164 7.873 1.00 88.44 105 ASN A O 1
ATOM 783 N N . SER A 1 106 ? -10.032 -11.338 8.085 1.00 92.25 106 SER A N 1
ATOM 784 C CA . SER A 1 106 ? -11.033 -10.387 7.592 1.00 92.25 106 SER A CA 1
ATOM 785 C C . SER A 1 106 ? -10.534 -9.540 6.431 1.00 92.25 106 SER A C 1
ATOM 787 O O . SER A 1 106 ? -11.322 -8.799 5.845 1.00 92.25 106 SER A O 1
ATOM 789 N N . ASN A 1 107 ? -9.253 -9.670 6.070 1.00 93.44 107 ASN A N 1
ATOM 790 C CA . ASN A 1 107 ? -8.633 -8.951 4.966 1.00 93.44 107 ASN A CA 1
ATOM 791 C C . ASN A 1 107 ? -8.668 -7.422 5.144 1.00 93.44 107 ASN A C 1
ATOM 793 O O . ASN A 1 107 ? -8.777 -6.654 4.188 1.00 93.44 107 ASN A O 1
ATOM 797 N N . ARG A 1 108 ? -8.645 -6.965 6.399 1.00 95.38 108 ARG A N 1
ATOM 798 C CA . ARG A 1 108 ? -8.794 -5.551 6.762 1.00 95.38 108 ARG A CA 1
ATOM 799 C C . ARG A 1 108 ? -7.450 -4.943 7.091 1.00 95.38 108 ARG A C 1
ATOM 801 O O . ARG A 1 108 ? -6.667 -5.560 7.799 1.00 95.38 108 ARG A O 1
ATOM 808 N N . LEU A 1 109 ? -7.223 -3.717 6.630 1.00 97.12 109 LEU A N 1
ATOM 809 C CA . LEU A 1 109 ? -5.993 -2.972 6.887 1.00 97.12 109 LEU A CA 1
ATOM 810 C C . LEU A 1 109 ? -5.772 -2.788 8.397 1.00 97.12 109 LEU A C 1
ATOM 812 O O . LEU A 1 109 ? -6.579 -2.126 9.055 1.00 97.12 109 LEU A O 1
ATOM 816 N N . SER A 1 110 ? -4.688 -3.347 8.926 1.00 97.00 110 SER A N 1
ATOM 817 C CA . SER A 1 110 ? -4.303 -3.294 10.342 1.00 97.00 110 SER A CA 1
ATOM 818 C C . SER A 1 110 ? -3.085 -2.415 10.599 1.00 97.00 110 SER A C 1
ATOM 820 O O . SER A 1 110 ? -2.946 -1.895 11.703 1.00 97.00 110 SER A O 1
ATOM 822 N N . SER A 1 111 ? -2.232 -2.176 9.600 1.00 96.50 111 SER A N 1
ATOM 823 C CA . SER A 1 111 ? -1.093 -1.271 9.758 1.00 96.50 111 SER A CA 1
ATOM 824 C C . SER A 1 111 ? -0.701 -0.548 8.475 1.00 96.50 111 SER A C 1
ATOM 826 O O . SER A 1 111 ? -0.921 -1.040 7.368 1.00 96.50 111 SER A O 1
ATOM 828 N N . VAL A 1 112 ? -0.112 0.635 8.642 1.00 95.69 112 VAL A N 1
ATOM 829 C CA . VAL A 1 112 ? 0.546 1.421 7.599 1.00 95.69 112 VAL A CA 1
ATOM 830 C C . VAL A 1 112 ? 1.881 1.898 8.152 1.00 95.69 112 VAL A C 1
ATOM 832 O O . VAL A 1 112 ? 1.919 2.535 9.198 1.00 95.69 112 VAL A O 1
ATOM 835 N N . ASN A 1 113 ? 2.969 1.609 7.453 1.00 93.81 113 ASN A N 1
ATOM 836 C CA . ASN A 1 113 ? 4.295 2.125 7.773 1.00 93.81 113 ASN A CA 1
ATOM 837 C C . ASN A 1 113 ? 4.733 2.990 6.604 1.00 93.81 113 ASN A C 1
ATOM 839 O O . ASN A 1 113 ? 4.871 2.458 5.508 1.00 93.81 113 ASN A O 1
ATOM 843 N N . ALA A 1 114 ? 4.928 4.285 6.807 1.00 91.19 114 ALA A N 1
ATOM 844 C CA . ALA A 1 114 ? 5.424 5.181 5.774 1.00 91.19 114 ALA A CA 1
ATOM 845 C C . ALA A 1 114 ? 6.851 5.634 6.100 1.00 91.19 114 ALA A C 1
ATOM 847 O O . ALA A 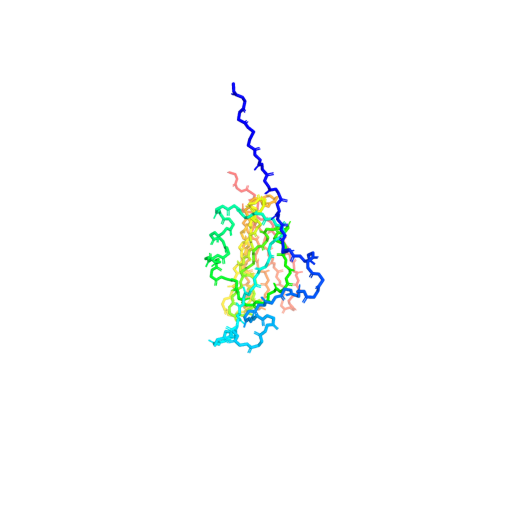1 114 ? 7.174 5.890 7.258 1.00 91.19 114 ALA A O 1
ATOM 848 N N . THR A 1 115 ? 7.701 5.736 5.082 1.00 89.06 115 THR A N 1
ATOM 849 C CA . THR A 1 115 ? 9.075 6.240 5.209 1.00 89.06 115 THR A CA 1
ATOM 850 C C . THR A 1 115 ? 9.329 7.268 4.123 1.00 89.06 115 THR A C 1
ATOM 852 O O . THR A 1 115 ? 8.958 7.049 2.971 1.00 89.06 115 THR A O 1
ATOM 855 N N . ASN A 1 116 ? 9.932 8.399 4.483 1.00 83.44 116 ASN A N 1
ATOM 856 C CA . ASN A 1 116 ? 10.161 9.550 3.609 1.00 83.44 116 ASN A CA 1
ATOM 857 C C . ASN A 1 116 ? 8.880 10.056 2.915 1.00 83.44 116 ASN A C 1
ATOM 859 O O . ASN A 1 116 ? 8.942 10.678 1.859 1.00 83.44 116 ASN A O 1
ATOM 863 N N . ILE A 1 117 ? 7.706 9.795 3.489 1.00 76.56 117 ILE A N 1
ATOM 864 C CA . ILE A 1 117 ? 6.429 10.413 3.111 1.00 76.56 117 ILE A CA 1
ATOM 865 C C . ILE A 1 117 ? 6.055 11.309 4.279 1.00 76.56 117 ILE A C 1
ATOM 867 O O . ILE A 1 117 ? 6.158 10.849 5.415 1.00 76.56 117 ILE A O 1
ATOM 871 N N . GLN A 1 118 ? 5.669 12.566 4.001 1.00 58.12 118 GLN A N 1
ATOM 872 C CA . GLN A 1 118 ? 5.405 13.599 5.012 1.00 58.12 118 GLN A CA 1
ATOM 873 C C . GLN A 1 118 ? 4.850 12.994 6.312 1.00 58.12 118 GLN A C 1
ATOM 875 O O . GLN A 1 118 ? 3.690 12.588 6.348 1.00 58.12 118 GLN A O 1
ATOM 880 N N . LEU A 1 119 ? 5.712 12.976 7.344 1.00 60.91 119 LEU A N 1
ATOM 881 C CA . LEU A 1 119 ? 5.500 12.539 8.735 1.00 60.91 119 LEU A CA 1
ATOM 882 C C . LEU A 1 119 ? 5.952 11.132 9.162 1.00 60.91 119 LEU A C 1
ATOM 884 O O . LEU A 1 119 ? 5.646 10.809 10.305 1.00 60.91 119 LEU A O 1
ATOM 888 N N . ASP A 1 120 ? 6.681 10.342 8.353 1.00 71.00 120 ASP A N 1
ATOM 889 C CA . ASP A 1 120 ? 7.185 8.999 8.745 1.00 71.00 120 ASP A CA 1
ATOM 890 C C . ASP A 1 120 ? 6.186 8.274 9.661 1.00 71.00 120 ASP A C 1
ATOM 892 O O . ASP A 1 120 ? 6.416 8.018 10.846 1.00 71.00 120 ASP A O 1
ATOM 896 N N . ALA A 1 121 ? 4.973 8.109 9.141 1.00 81.75 121 ALA A N 1
ATOM 897 C CA . ALA A 1 121 ? 3.842 7.746 9.970 1.00 81.75 121 ALA A CA 1
ATOM 898 C C . ALA A 1 121 ? 3.801 6.230 10.154 1.00 81.75 121 ALA A C 1
ATOM 900 O O . ALA A 1 121 ? 3.687 5.476 9.182 1.00 81.75 121 ALA A O 1
ATOM 901 N N . ASN A 1 122 ? 3.836 5.791 11.411 1.00 91.12 122 ASN A N 1
ATOM 902 C CA . ASN A 1 122 ? 3.444 4.441 11.775 1.00 91.12 122 ASN A CA 1
ATOM 903 C C . ASN A 1 122 ? 1.998 4.486 12.252 1.00 91.12 122 ASN A C 1
ATOM 905 O O . ASN A 1 122 ? 1.696 5.141 13.246 1.00 91.12 122 ASN A O 1
ATOM 909 N N . VAL A 1 123 ? 1.095 3.836 11.528 1.00 94.31 123 VAL A N 1
ATOM 910 C CA . VAL A 1 123 ? -0.316 3.780 11.892 1.00 94.31 123 VAL A CA 1
ATOM 911 C C . VAL A 1 123 ? -0.702 2.339 12.151 1.00 94.31 123 VAL A C 1
ATOM 913 O O . VAL A 1 123 ? -0.491 1.489 11.288 1.00 94.31 123 VAL A O 1
ATOM 916 N N . SER A 1 124 ? -1.323 2.064 13.294 1.00 96.38 124 SER A N 1
ATOM 917 C CA . SER A 1 124 ? -1.949 0.768 13.560 1.00 96.38 124 SER A CA 1
ATOM 918 C C . SER A 1 124 ? -3.438 0.921 13.855 1.00 96.38 124 SER A C 1
ATOM 920 O O . SER A 1 124 ? -3.892 1.930 14.399 1.00 96.38 124 SER A O 1
ATOM 922 N N . TYR A 1 125 ? -4.217 -0.077 13.451 1.00 97.12 125 TYR A N 1
ATOM 923 C CA . TYR A 1 125 ? -5.656 -0.137 13.656 1.00 97.12 125 TYR A CA 1
ATOM 924 C C . TYR A 1 125 ? -6.008 -1.410 14.408 1.00 97.12 125 TYR A C 1
ATOM 926 O O . TYR A 1 125 ? -5.577 -2.496 14.032 1.00 97.12 125 TYR A O 1
ATOM 934 N N . GLN A 1 126 ? -6.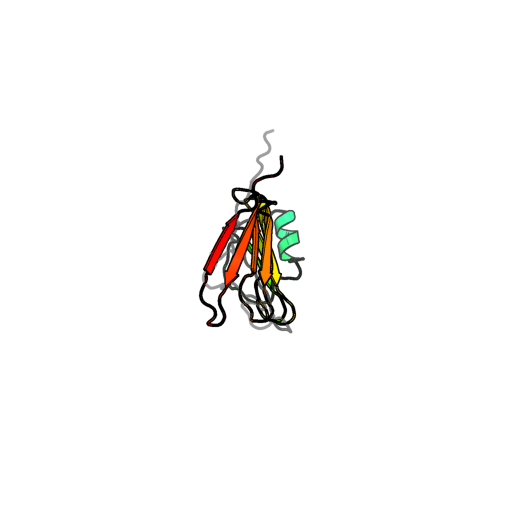857 -1.276 15.422 1.00 96.56 126 GLN A N 1
ATOM 935 C CA . GLN A 1 126 ? -7.449 -2.414 16.116 1.00 96.56 126 GLN A CA 1
ATOM 936 C C . GLN A 1 126 ? -8.942 -2.454 15.843 1.00 96.56 126 GLN A C 1
ATOM 938 O O . GLN A 1 126 ? -9.609 -1.416 15.772 1.00 96.56 126 GLN A O 1
ATOM 943 N N . TYR A 1 127 ? -9.478 -3.662 15.720 1.00 96.50 127 TYR A N 1
ATOM 944 C CA . TYR A 1 127 ? -10.880 -3.887 15.417 1.00 96.50 127 TYR A CA 1
ATOM 945 C C . TYR A 1 127 ? -11.529 -4.770 16.476 1.00 96.50 127 TYR A C 1
ATOM 947 O O . TYR A 1 127 ? -10.923 -5.720 16.964 1.00 96.50 127 TYR A O 1
ATOM 955 N N . ASN A 1 128 ? -12.774 -4.461 16.830 1.00 93.75 128 ASN A N 1
ATOM 956 C CA . ASN A 1 128 ? -13.563 -5.321 17.702 1.00 93.75 128 ASN A CA 1
ATOM 957 C C . ASN A 1 128 ? -14.073 -6.564 16.941 1.00 93.75 128 ASN A C 1
ATOM 959 O O . ASN A 1 128 ? -13.952 -6.665 15.718 1.00 93.75 128 ASN A O 1
ATOM 963 N N . ALA A 1 129 ? -14.696 -7.499 17.663 1.00 91.94 129 ALA A N 1
ATOM 964 C CA . ALA A 1 129 ? -15.219 -8.743 17.092 1.00 91.94 129 ALA A CA 1
ATOM 965 C C . ALA A 1 129 ? -16.332 -8.543 16.040 1.00 91.94 129 ALA A C 1
ATOM 967 O O . ALA A 1 129 ? -16.564 -9.430 15.224 1.00 91.94 129 ALA A O 1
ATOM 968 N N . LEU A 1 130 ? -17.002 -7.383 16.032 1.00 93.81 130 LEU A N 1
ATOM 969 C CA . LEU A 1 130 ? -18.008 -7.011 15.027 1.00 93.81 130 LEU A CA 1
ATOM 970 C C . LEU A 1 130 ? -17.387 -6.367 13.781 1.00 93.81 130 LEU A C 1
ATOM 972 O O . LEU A 1 130 ? -18.095 -5.979 12.856 1.00 93.81 130 LEU A O 1
ATOM 976 N N . GLY A 1 131 ? -16.065 -6.219 13.752 1.00 94.00 131 GLY A N 1
ATOM 977 C CA . GLY A 1 131 ? -15.374 -5.587 12.650 1.00 94.00 131 GLY A CA 1
ATOM 978 C C . GLY A 1 131 ? -15.497 -4.061 12.651 1.00 94.00 131 GLY A C 1
ATOM 979 O O . GLY A 1 131 ? -15.353 -3.428 11.612 1.00 94.00 131 GLY A O 1
ATOM 980 N N . GLN A 1 132 ? -15.702 -3.415 13.789 1.00 96.12 132 GLN A N 1
ATOM 981 C CA . GLN A 1 132 ? -15.638 -1.954 13.894 1.00 96.12 132 GLN A CA 1
ATOM 982 C C . GLN A 1 132 ? -14.264 -1.540 14.419 1.00 96.12 132 GLN A C 1
ATOM 984 O O . GLN A 1 132 ? -13.640 -2.289 15.169 1.00 96.12 132 GLN A O 1
ATOM 989 N N . ARG A 1 133 ? -13.749 -0.380 14.000 1.00 97.19 133 ARG A N 1
ATOM 990 C CA . ARG A 1 133 ? -12.429 0.104 14.440 1.00 97.19 133 ARG A CA 1
ATOM 991 C C . ARG A 1 133 ? -12.523 0.550 15.891 1.00 97.19 133 ARG A C 1
ATOM 993 O O . ARG A 1 133 ? -13.189 1.541 16.141 1.00 97.19 133 ARG A O 1
ATOM 1000 N N . ALA A 1 134 ? -11.868 -0.159 16.803 1.00 96.56 134 ALA A N 1
ATOM 1001 C CA . ALA A 1 134 ? -11.859 0.132 18.235 1.00 96.56 134 ALA A CA 1
ATOM 1002 C C . ALA A 1 134 ? -10.739 1.106 18.629 1.00 96.56 134 ALA A C 1
ATOM 1004 O O . ALA A 1 134 ? -10.922 1.895 19.552 1.00 96.56 134 ALA A O 1
ATOM 1005 N N . ALA A 1 135 ? -9.611 1.089 17.912 1.00 96.88 135 ALA A N 1
ATOM 1006 C CA . ALA A 1 135 ? -8.514 2.026 18.132 1.00 96.88 135 ALA A CA 1
ATOM 1007 C C . ALA A 1 135 ? -7.756 2.344 16.836 1.00 96.88 135 ALA A C 1
ATOM 1009 O O . ALA A 1 135 ? -7.718 1.535 15.901 1.00 96.88 135 ALA A O 1
ATOM 1010 N N . LYS A 1 136 ? -7.148 3.527 16.803 1.00 95.31 136 LYS A N 1
ATOM 1011 C CA . LYS A 1 136 ? -6.175 3.985 15.814 1.00 95.31 136 LYS A CA 1
ATOM 1012 C C . LYS A 1 136 ? -4.997 4.573 16.576 1.00 95.31 136 LYS A C 1
ATOM 1014 O O . LYS A 1 136 ? -5.186 5.517 17.325 1.00 95.31 136 LYS A O 1
ATOM 1019 N N . ASP A 1 137 ? -3.809 4.044 16.359 1.00 94.56 137 ASP A N 1
ATOM 1020 C CA . ASP A 1 137 ? -2.565 4.612 16.872 1.00 94.56 137 ASP A CA 1
ATOM 1021 C C . ASP A 1 137 ? -1.830 5.279 15.709 1.00 94.56 137 ASP A C 1
ATOM 1023 O O . ASP A 1 137 ? -1.629 4.629 14.685 1.00 94.56 137 ASP A O 1
ATOM 1027 N N . VAL A 1 138 ? -1.480 6.561 15.829 1.00 92.44 138 VAL A N 1
ATOM 1028 C CA . VAL A 1 138 ? -0.593 7.270 14.897 1.00 92.44 138 VAL A CA 1
ATOM 1029 C C . VAL A 1 138 ? 0.672 7.653 15.647 1.00 92.44 138 VAL A C 1
ATOM 1031 O O . VAL A 1 138 ? 0.685 8.622 16.405 1.00 92.44 138 VAL A O 1
ATOM 1034 N N . SER A 1 139 ? 1.741 6.900 15.413 1.00 89.06 139 SER A N 1
ATOM 1035 C CA . SER A 1 139 ? 3.067 7.141 15.981 1.00 89.06 13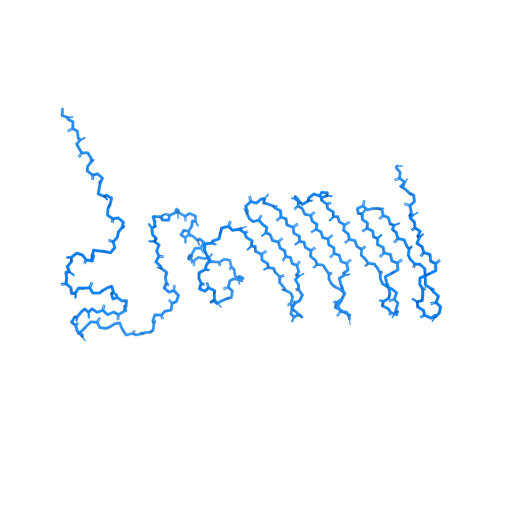9 SER A CA 1
ATOM 1036 C C . SER A 1 139 ? 3.044 7.346 17.508 1.00 89.06 139 SER A C 1
ATOM 1038 O O . SER A 1 139 ? 3.714 8.232 18.033 1.00 89.06 139 SER A O 1
ATOM 1040 N N . GLY A 1 140 ? 2.250 6.544 18.221 1.00 88.62 140 GLY A N 1
ATOM 1041 C CA . GLY A 1 140 ? 2.058 6.578 19.673 1.00 88.62 140 GLY A CA 1
ATOM 1042 C C . GLY A 1 140 ? 0.853 7.403 20.144 1.00 88.62 140 GLY A C 1
ATOM 1043 O O . GLY A 1 140 ? 0.481 7.315 21.314 1.00 88.62 140 GLY A O 1
ATOM 1044 N N . SER A 1 141 ? 0.226 8.202 19.273 1.00 90.56 141 SER A N 1
ATOM 1045 C CA . SER A 1 141 ? -1.002 8.943 19.600 1.00 90.56 141 SER A CA 1
ATOM 1046 C C . SER A 1 141 ? -2.225 8.080 19.312 1.00 90.56 141 SER A C 1
ATOM 1048 O O . SER A 1 141 ? -2.552 7.829 18.151 1.00 90.56 141 SER A O 1
ATOM 1050 N N . VAL A 1 142 ? -2.890 7.611 20.370 1.00 93.94 142 VAL A N 1
ATOM 1051 C CA . VAL A 1 142 ? -4.000 6.656 20.259 1.00 93.94 142 VAL A CA 1
ATOM 1052 C C . VAL A 1 142 ? -5.355 7.348 20.350 1.00 93.94 142 VAL A C 1
ATOM 1054 O O . VAL A 1 142 ? -5.719 7.877 21.397 1.00 93.94 142 VAL A O 1
ATOM 1057 N N . THR A 1 143 ? -6.153 7.198 19.302 1.00 96.00 143 THR A N 1
ATOM 1058 C CA . THR A 1 143 ? -7.587 7.483 19.282 1.00 96.00 143 THR A CA 1
ATOM 1059 C C . THR A 1 143 ? -8.376 6.192 19.522 1.00 96.00 143 THR A C 1
ATOM 1061 O O . THR A 1 143 ? -8.231 5.222 18.774 1.00 96.00 143 THR A O 1
ATOM 1064 N N . SER A 1 144 ? -9.251 6.165 20.526 1.00 96.25 144 SER A N 1
ATOM 1065 C CA . SER A 1 144 ? -10.161 5.045 20.817 1.00 96.25 144 SER A CA 1
ATOM 1066 C C . SER A 1 144 ? -11.602 5.371 20.427 1.00 96.25 144 SER A C 1
ATOM 1068 O O . SER A 1 144 ? -12.060 6.490 20.639 1.00 96.25 144 SER A O 1
ATOM 1070 N N . PHE A 1 145 ? -12.340 4.383 19.918 1.00 97.44 145 PHE A N 1
ATOM 1071 C CA . PHE A 1 145 ? -13.716 4.547 19.438 1.00 97.44 145 PHE A CA 1
ATOM 1072 C C . PHE A 1 145 ? -14.673 3.625 20.199 1.00 97.44 145 PHE A C 1
ATOM 1074 O O . PHE A 1 145 ? -14.480 2.406 20.233 1.00 97.44 145 PHE A O 1
ATOM 1081 N N . ALA A 1 146 ? -15.728 4.196 20.779 1.00 96.31 146 ALA A N 1
ATOM 1082 C CA . ALA A 1 146 ? -16.775 3.453 21.476 1.00 96.31 146 ALA A CA 1
ATOM 1083 C C . ALA A 1 146 ? -18.042 3.385 20.623 1.00 96.31 146 ALA A C 1
ATOM 1085 O O . ALA A 1 146 ? -18.485 4.403 20.093 1.00 96.31 146 ALA A O 1
ATOM 1086 N N . TYR A 1 147 ? -18.651 2.202 20.535 1.00 97.69 147 TYR A N 1
ATOM 1087 C CA . TYR A 1 147 ? -19.872 1.976 19.763 1.00 97.69 147 TYR A CA 1
ATOM 1088 C C . TYR A 1 147 ? -20.998 1.458 20.648 1.00 97.69 147 TYR A C 1
ATOM 1090 O O . TYR A 1 147 ? -20.755 0.756 21.633 1.00 97.69 147 TYR A O 1
ATOM 1098 N N . GLY A 1 148 ? -22.227 1.797 20.279 1.00 96.44 148 GLY A N 1
ATOM 1099 C CA . GLY A 1 148 ? -23.429 1.259 20.894 1.00 96.44 148 GLY A CA 1
ATOM 1100 C C . GLY A 1 148 ? -23.838 -0.078 20.287 1.00 96.44 148 GLY A C 1
ATOM 1101 O O . GLY A 1 148 ? -23.199 -0.605 19.374 1.00 96.44 148 GLY A O 1
ATOM 1102 N N . LEU A 1 149 ? -24.925 -0.648 20.809 1.00 95.19 149 LEU A N 1
ATOM 1103 C CA . LEU A 1 149 ? -25.398 -1.980 20.414 1.00 95.19 149 LEU A CA 1
ATOM 1104 C C . LEU A 1 149 ? -25.936 -2.030 18.976 1.00 95.19 149 LEU A C 1
ATOM 1106 O O . LEU A 1 149 ? -25.950 -3.103 18.379 1.00 95.19 149 LEU A O 1
ATOM 1110 N N . GLY A 1 150 ? -26.368 -0.894 18.417 1.00 95.69 150 GLY A N 1
ATOM 1111 C CA . GLY A 1 150 ? -26.764 -0.774 17.012 1.00 95.69 150 GLY A CA 1
ATOM 1112 C C . GLY A 1 150 ? -25.583 -0.541 16.065 1.00 95.69 150 GLY A C 1
ATOM 1113 O O . GLY A 1 150 ? -25.777 -0.463 14.853 1.00 95.69 150 GLY A O 1
ATOM 1114 N N . GLY A 1 151 ? -24.363 -0.444 16.601 1.00 95.88 151 GLY A N 1
ATOM 1115 C CA . GLY A 1 151 ? -23.148 -0.147 15.855 1.00 95.88 151 GLY A CA 1
ATOM 1116 C C . GLY A 1 151 ? -22.907 1.344 15.599 1.00 95.88 151 GLY A C 1
ATOM 1117 O O . GLY A 1 151 ? -21.965 1.691 14.887 1.00 95.88 151 GLY A O 1
ATOM 1118 N N . GLU A 1 152 ? -23.721 2.224 16.180 1.00 97.31 152 GLU A N 1
ATOM 1119 C CA . GLU A 1 152 ? -23.532 3.671 16.158 1.00 97.31 152 GLU A CA 1
ATOM 1120 C C . GLU A 1 152 ? -22.280 4.088 16.944 1.00 97.31 152 GLU A C 1
ATOM 1122 O O . GLU A 1 152 ? -21.972 3.503 17.981 1.00 97.31 152 GLU A O 1
ATOM 1127 N N . LEU A 1 153 ? -21.553 5.103 16.465 1.00 97.25 153 LEU A N 1
ATOM 1128 C CA . LEU A 1 153 ? -20.419 5.679 17.191 1.00 97.25 153 LEU A CA 1
ATOM 1129 C C . LEU A 1 153 ? -20.943 6.528 18.357 1.00 97.25 153 LEU A C 1
ATOM 1131 O O . LEU A 1 153 ? -21.660 7.502 18.141 1.00 97.25 153 LEU A O 1
ATOM 1135 N N . LEU A 1 154 ? -20.572 6.164 19.582 1.00 96.31 154 LEU A N 1
ATOM 1136 C CA . LEU A 1 154 ? -20.946 6.876 20.807 1.00 96.31 154 LEU A CA 1
ATOM 1137 C C . LEU A 1 154 ? -19.870 7.859 21.273 1.00 96.31 154 LEU A C 1
ATOM 1139 O O . LEU A 1 154 ? -20.191 8.815 21.976 1.00 96.31 154 LEU A O 1
ATOM 1143 N N . GLY A 1 155 ? -18.606 7.636 20.904 1.00 95.12 155 GLY A N 1
ATOM 1144 C CA . GLY A 1 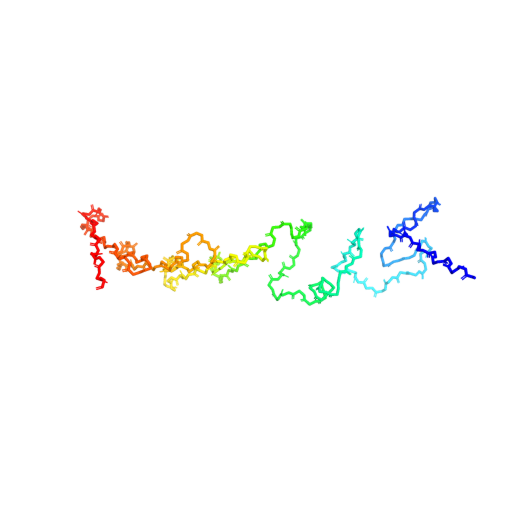155 ? -17.518 8.521 21.304 1.00 95.12 155 GLY A CA 1
ATOM 1145 C C . GLY A 1 155 ? -16.178 8.211 20.650 1.00 95.12 155 GLY A C 1
ATOM 1146 O O . GLY A 1 155 ? -15.913 7.080 20.238 1.00 95.12 155 GLY A O 1
ATOM 1147 N N . GLU A 1 156 ? -15.343 9.243 20.606 1.00 96.81 156 GLU A N 1
ATOM 1148 C CA . GLU A 1 156 ? -13.947 9.229 20.179 1.00 96.81 156 GLU A CA 1
ATOM 1149 C C . GLU A 1 156 ? -13.104 9.821 21.316 1.00 96.81 156 GLU A C 1
ATOM 1151 O O . GLU A 1 156 ? -13.442 10.877 21.856 1.00 96.81 156 GLU A O 1
ATOM 1156 N N . TYR A 1 157 ? -12.053 9.113 21.725 1.00 93.62 157 TYR A N 1
ATOM 1157 C CA . TYR A 1 157 ? -11.238 9.459 22.886 1.00 93.62 157 TYR A CA 1
ATOM 1158 C C . TYR A 1 157 ? -9.761 9.441 22.511 1.00 93.62 157 TYR A C 1
ATOM 1160 O O . TYR A 1 157 ? -9.210 8.383 22.212 1.00 93.62 157 TYR A O 1
ATOM 1168 N N . GLU A 1 158 ? -9.119 10.600 22.568 1.00 90.62 158 GLU A N 1
ATOM 1169 C CA . GLU A 1 158 ? -7.677 10.737 22.368 1.00 90.62 158 GLU A CA 1
ATOM 1170 C C . GLU A 1 158 ? -6.940 10.451 23.682 1.00 90.62 158 GLU A C 1
ATOM 1172 O O . GLU A 1 158 ? -7.221 11.071 24.714 1.00 90.62 158 GLU A O 1
ATOM 1177 N N . ALA A 1 159 ? -5.987 9.521 23.667 1.00 71.12 159 ALA A N 1
ATOM 1178 C CA . ALA A 1 159 ? -5.049 9.355 24.765 1.00 71.12 159 ALA A CA 1
ATOM 1179 C C . ALA A 1 159 ? -4.111 10.572 24.793 1.00 71.12 159 ALA A C 1
ATOM 1181 O O . ALA A 1 159 ? -3.397 10.844 23.829 1.00 71.12 159 ALA A O 1
ATOM 1182 N N . GLY A 1 160 ? -4.123 11.327 25.895 1.00 57.75 160 GLY A N 1
ATOM 1183 C CA . GLY A 1 160 ? -3.197 12.442 26.085 1.00 57.75 160 GLY A CA 1
ATOM 1184 C C . GLY A 1 160 ? -1.744 11.968 25.991 1.00 57.75 160 GLY A C 1
ATOM 1185 O O . GLY A 1 160 ? -1.394 10.937 26.562 1.00 57.75 160 GLY A O 1
ATOM 1186 N N . VAL A 1 161 ? -0.912 12.726 25.273 1.00 49.44 161 VAL A N 1
ATOM 1187 C CA . VAL A 1 161 ? 0.522 12.451 25.104 1.00 49.44 161 VAL A CA 1
ATOM 1188 C C . VAL A 1 161 ? 1.179 12.318 26.482 1.00 49.44 161 VAL A C 1
ATOM 1190 O O . VAL A 1 161 ? 1.235 13.292 27.234 1.00 49.44 161 VAL A O 1
ATOM 1193 N N . VAL A 1 162 ? 1.686 11.131 26.818 1.00 42.28 162 VAL A N 1
ATOM 1194 C CA . VAL A 1 162 ? 2.635 10.980 27.927 1.00 42.28 162 VAL A CA 1
ATOM 1195 C C . VAL A 1 162 ? 4.007 11.337 27.357 1.00 42.28 162 VAL A C 1
ATOM 1197 O O . VAL A 1 162 ? 4.559 10.567 26.573 1.00 42.28 162 VAL A O 1
ATOM 1200 N N . GLN A 1 163 ? 4.487 12.545 27.668 1.00 37.56 163 GLN A N 1
ATOM 1201 C CA . GLN A 1 163 ? 5.869 12.967 27.402 1.00 37.56 163 GLN A CA 1
ATOM 1202 C C . GLN A 1 163 ? 6.831 12.354 28.418 1.00 37.56 163 GLN A C 1
ATOM 1204 O O . GLN A 1 163 ? 6.426 12.227 29.598 1.00 37.56 163 GLN A O 1
#